Protein AF-A0A368DN63-F1 (afdb_monomer)

Solvent-accessible surface area (backbone atoms only — not comparable to full-atom values): 4683 Å² total; per-residue (Å²): 112,65,67,60,51,52,50,52,49,52,49,51,52,50,52,49,52,50,48,56,51,45,56,68,71,46,93,57,57,70,70,61,36,52,53,51,53,51,52,52,50,52,53,51,21,52,50,34,28,52,53,10,50,49,28,39,76,66,64,75,42,45,71,59,9,54,51,31,31,52,52,15,53,48,47,56,52,49,58,55,50,56,51,58,60,75,77,106

Mean predicted aligned error: 8.58 Å

Structure (mmCIF, N/CA/C/O backbone):
data_AF-A0A368DN63-F1
#
_entry.id   AF-A0A368DN63-F1
#
loop_
_atom_site.group_PDB
_atom_site.id
_atom_site.type_symbol
_atom_site.label_atom_id
_atom_site.label_alt_id
_atom_site.label_comp_id
_atom_site.label_asym_id
_atom_site.label_entity_id
_atom_site.label_seq_id
_atom_site.pdbx_PDB_ins_code
_atom_site.Cartn_x
_atom_site.Cartn_y
_atom_site.Cartn_z
_atom_site.occupancy
_atom_site.B_iso_or_equiv
_atom_site.auth_seq_id
_atom_site.auth_comp_id
_atom_site.auth_asym_id
_atom_site.auth_atom_id
_atom_site.pdbx_PDB_model_num
ATOM 1 N N . MET A 1 1 ? 21.704 -5.751 -9.994 1.00 57.06 1 MET A N 1
ATOM 2 C CA . MET A 1 1 ? 21.196 -4.715 -9.055 1.00 57.06 1 MET A CA 1
ATOM 3 C C . MET A 1 1 ? 19.680 -4.789 -8.919 1.00 57.06 1 MET A C 1
ATOM 5 O O . MET A 1 1 ? 19.199 -4.826 -7.794 1.00 57.06 1 MET A O 1
ATOM 9 N N . ILE A 1 2 ? 18.956 -4.896 -10.036 1.00 62.75 2 ILE A N 1
ATOM 10 C CA . ILE A 1 2 ? 17.491 -5.043 -10.109 1.00 62.75 2 ILE A CA 1
ATOM 11 C C . ILE A 1 2 ? 16.981 -6.258 -9.333 1.00 62.75 2 ILE A C 1
ATOM 13 O O . ILE A 1 2 ? 16.079 -6.120 -8.513 1.00 62.75 2 ILE A O 1
ATOM 17 N N . ASP A 1 3 ? 17.627 -7.416 -9.493 1.00 62.72 3 ASP A N 1
ATOM 18 C CA . ASP A 1 3 ? 17.238 -8.632 -8.764 1.00 62.72 3 ASP A CA 1
ATOM 19 C C . ASP A 1 3 ? 17.316 -8.441 -7.246 1.00 62.72 3 ASP A C 1
ATOM 21 O O . ASP A 1 3 ? 16.440 -8.881 -6.510 1.00 62.72 3 ASP A O 1
ATOM 25 N N . GLY A 1 4 ? 18.326 -7.707 -6.769 1.00 68.81 4 GLY A N 1
ATOM 26 C CA . GLY A 1 4 ? 18.472 -7.371 -5.353 1.00 68.81 4 GLY A CA 1
ATOM 27 C C . GLY A 1 4 ? 17.361 -6.446 -4.852 1.00 68.81 4 GLY A C 1
ATOM 28 O O . GLY A 1 4 ? 16.848 -6.651 -3.755 1.00 68.81 4 GLY A O 1
ATOM 29 N N . LEU A 1 5 ? 16.947 -5.469 -5.664 1.00 69.56 5 LEU A N 1
ATOM 30 C CA . LEU A 1 5 ?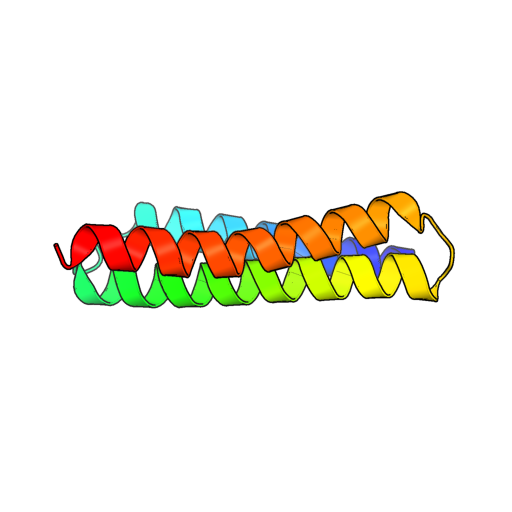 15.814 -4.590 -5.360 1.00 69.56 5 LEU A CA 1
ATOM 31 C C . LEU A 1 5 ? 14.491 -5.354 -5.352 1.00 69.56 5 LEU A C 1
ATOM 33 O O . LEU A 1 5 ? 13.709 -5.181 -4.423 1.00 69.56 5 LEU A O 1
ATOM 37 N N . LEU A 1 6 ? 14.264 -6.243 -6.319 1.00 68.94 6 LEU A N 1
ATOM 38 C CA . LEU A 1 6 ? 13.082 -7.102 -6.364 1.00 68.94 6 LEU A CA 1
ATOM 39 C C . LEU A 1 6 ? 13.020 -8.043 -5.160 1.00 68.94 6 LEU A C 1
ATOM 41 O O . LEU A 1 6 ? 11.971 -8.151 -4.528 1.00 68.94 6 LEU A O 1
ATOM 45 N N . ILE A 1 7 ? 14.140 -8.666 -4.787 1.00 75.06 7 ILE A N 1
ATOM 46 C CA . ILE A 1 7 ? 14.226 -9.517 -3.593 1.00 75.06 7 ILE A CA 1
ATOM 47 C C . ILE A 1 7 ? 13.941 -8.699 -2.333 1.00 75.06 7 ILE A C 1
ATOM 49 O O . ILE A 1 7 ? 13.150 -9.128 -1.490 1.00 75.06 7 ILE A O 1
ATOM 53 N N . LEU A 1 8 ? 14.530 -7.506 -2.205 1.00 71.75 8 LEU A N 1
ATOM 54 C CA . LEU A 1 8 ? 14.288 -6.616 -1.070 1.00 71.75 8 LEU A CA 1
ATOM 55 C C . LEU A 1 8 ? 12.808 -6.236 -0.988 1.00 71.75 8 LEU A C 1
ATOM 57 O O . LEU A 1 8 ? 12.203 -6.277 0.082 1.00 71.75 8 LEU A O 1
ATOM 61 N N . ALA A 1 9 ? 12.211 -5.935 -2.134 1.00 74.38 9 ALA A N 1
ATOM 62 C CA . ALA A 1 9 ? 10.821 -5.565 -2.253 1.00 74.38 9 ALA A CA 1
ATOM 63 C C . ALA A 1 9 ? 9.897 -6.736 -1.844 1.00 74.38 9 ALA A C 1
ATOM 65 O O . ALA A 1 9 ? 9.049 -6.588 -0.961 1.00 74.38 9 ALA A O 1
ATOM 66 N N . VAL A 1 10 ? 10.106 -7.932 -2.395 1.00 76.25 10 VAL A N 1
ATOM 67 C CA . VAL A 1 10 ? 9.357 -9.141 -2.012 1.00 76.25 10 VAL A CA 1
ATOM 68 C C . VAL A 1 10 ? 9.512 -9.436 -0.517 1.00 76.25 10 VAL A C 1
ATOM 70 O O . VAL A 1 10 ? 8.530 -9.756 0.154 1.00 76.25 10 VAL A O 1
ATOM 73 N N . THR A 1 11 ? 10.715 -9.256 0.033 1.00 74.69 11 THR A N 1
ATOM 74 C CA . THR A 1 11 ? 10.992 -9.451 1.464 1.00 74.69 11 THR A CA 1
ATOM 75 C C . THR A 1 11 ? 10.228 -8.446 2.326 1.00 74.69 11 THR A C 1
ATOM 77 O O . THR A 1 11 ? 9.617 -8.832 3.324 1.00 74.69 11 THR A O 1
ATOM 80 N N . PHE A 1 12 ? 10.183 -7.171 1.929 1.00 77.06 12 PHE A N 1
ATOM 81 C CA . PHE A 1 12 ? 9.366 -6.162 2.605 1.00 77.06 12 PHE A CA 1
ATOM 82 C C . PHE A 1 12 ? 7.882 -6.506 2.558 1.00 77.06 12 PHE A C 1
ATOM 84 O O . PHE A 1 12 ? 7.198 -6.384 3.573 1.00 77.06 12 PHE A O 1
ATOM 91 N N . LEU A 1 13 ? 7.390 -6.978 1.413 1.00 77.19 13 LEU A N 1
ATOM 92 C CA . LEU A 1 13 ? 5.994 -7.366 1.244 1.00 77.19 13 LEU A CA 1
ATOM 93 C C . LEU A 1 13 ? 5.643 -8.574 2.132 1.00 77.19 13 LEU A C 1
ATOM 95 O O . LEU A 1 13 ? 4.603 -8.567 2.796 1.00 77.19 13 LEU A O 1
ATOM 99 N N . ALA A 1 14 ? 6.543 -9.557 2.232 1.00 75.38 14 ALA A N 1
ATOM 100 C CA . ALA A 1 14 ? 6.410 -10.699 3.133 1.00 75.38 14 ALA A CA 1
ATOM 101 C C . ALA A 1 14 ? 6.423 -10.279 4.613 1.00 75.38 14 ALA A C 1
ATOM 103 O O . ALA A 1 14 ? 5.542 -10.687 5.370 1.00 75.38 14 ALA A O 1
ATOM 104 N N . LEU A 1 15 ? 7.358 -9.413 5.022 1.00 75.81 15 LEU A N 1
ATOM 105 C CA . LEU A 1 15 ? 7.412 -8.856 6.380 1.00 75.81 15 LEU A CA 1
ATOM 106 C C . LEU A 1 15 ? 6.138 -8.081 6.722 1.00 75.81 15 LEU A C 1
ATOM 108 O O . LEU A 1 15 ? 5.634 -8.173 7.842 1.00 75.81 15 LEU A O 1
ATOM 112 N N . LEU A 1 16 ? 5.582 -7.350 5.757 1.00 70.25 16 LEU A N 1
ATOM 113 C CA . LEU A 1 16 ? 4.342 -6.612 5.948 1.00 70.25 16 LEU A CA 1
ATOM 114 C C . LEU A 1 16 ? 3.130 -7.535 6.114 1.00 70.25 16 LEU A C 1
ATOM 116 O O . LEU A 1 16 ? 2.297 -7.302 6.994 1.00 70.25 16 LEU A O 1
ATOM 120 N N . ALA A 1 17 ? 3.042 -8.590 5.301 1.00 72.31 17 ALA A N 1
ATOM 121 C CA . ALA A 1 17 ? 2.007 -9.612 5.426 1.00 72.31 17 ALA A CA 1
ATOM 122 C C . ALA A 1 17 ? 2.110 -10.329 6.780 1.00 72.31 17 ALA A C 1
ATOM 124 O O . ALA A 1 17 ? 1.104 -10.496 7.476 1.00 72.31 17 ALA A O 1
ATOM 125 N N . LEU A 1 18 ? 3.333 -10.663 7.203 1.00 72.38 18 LEU A N 1
ATOM 126 C CA . LEU A 1 18 ? 3.605 -11.246 8.512 1.00 72.38 18 LEU A CA 1
ATOM 127 C C . LEU A 1 18 ? 3.176 -10.299 9.640 1.00 72.38 18 LEU A C 1
ATOM 129 O O . LEU A 1 18 ? 2.577 -10.741 10.618 1.00 72.38 18 LEU A O 1
ATOM 133 N N . ASN A 1 19 ? 3.415 -8.994 9.490 1.00 74.62 19 ASN A N 1
ATOM 134 C CA . ASN A 1 19 ? 2.998 -7.975 10.451 1.00 74.62 19 ASN A CA 1
ATOM 135 C C . ASN A 1 19 ? 1.464 -7.898 10.549 1.00 74.62 19 ASN A C 1
ATOM 137 O O . ASN A 1 19 ? 0.907 -7.953 11.644 1.00 74.62 19 ASN A O 1
ATOM 141 N N . TYR A 1 20 ? 0.759 -7.899 9.414 1.00 69.31 20 TYR A N 1
ATOM 142 C CA . TYR A 1 20 ? -0.706 -7.945 9.386 1.00 69.31 20 TYR A CA 1
ATOM 143 C C . TYR A 1 20 ? -1.277 -9.197 10.077 1.00 69.31 20 TYR A C 1
ATOM 145 O O . TYR A 1 20 ? -2.217 -9.098 10.875 1.00 69.31 20 TYR A O 1
ATOM 153 N N . VAL A 1 21 ? -0.695 -10.373 9.812 1.00 70.56 21 VAL A N 1
ATOM 154 C CA . VAL A 1 21 ? -1.081 -11.634 10.468 1.00 70.56 21 VAL A CA 1
ATOM 155 C C . VAL A 1 21 ? -0.758 -11.590 11.960 1.00 70.56 21 VAL A C 1
ATOM 157 O O . VAL A 1 21 ? -1.601 -11.964 12.774 1.00 70.56 21 VAL A O 1
ATOM 160 N N . SER A 1 22 ? 0.398 -11.047 12.336 1.00 70.62 22 SER A N 1
ATOM 161 C CA . SER A 1 22 ? 0.812 -10.887 13.733 1.00 70.62 22 SER A CA 1
ATOM 162 C C . SER A 1 22 ? -0.167 -9.994 14.494 1.00 70.62 22 SER A C 1
ATOM 164 O O . SER A 1 22 ? -0.661 -10.380 15.548 1.00 70.62 22 SER A O 1
ATOM 166 N N . ILE A 1 23 ? -0.572 -8.855 13.927 1.00 69.38 23 ILE A N 1
ATOM 167 C CA . ILE A 1 23 ? -1.587 -7.964 14.516 1.00 69.38 23 ILE A CA 1
ATOM 168 C C . ILE A 1 23 ? -2.926 -8.690 14.747 1.00 69.38 23 ILE A C 1
ATOM 170 O O . ILE A 1 23 ? -3.664 -8.353 15.677 1.00 69.38 23 ILE A O 1
ATOM 174 N N . ARG A 1 24 ? -3.269 -9.675 13.905 1.00 66.50 24 ARG A N 1
ATOM 175 C CA . ARG A 1 24 ? -4.471 -10.508 14.065 1.00 66.50 24 ARG A CA 1
ATOM 176 C C . ARG A 1 24 ? -4.285 -11.621 15.103 1.00 66.50 24 ARG A C 1
ATOM 178 O O . ARG A 1 24 ? -5.256 -11.939 15.784 1.00 66.50 24 ARG A O 1
ATOM 185 N N . ALA A 1 25 ? -3.086 -12.194 15.205 1.00 70.50 25 ALA A N 1
ATOM 186 C CA . ALA A 1 25 ? -2.745 -13.273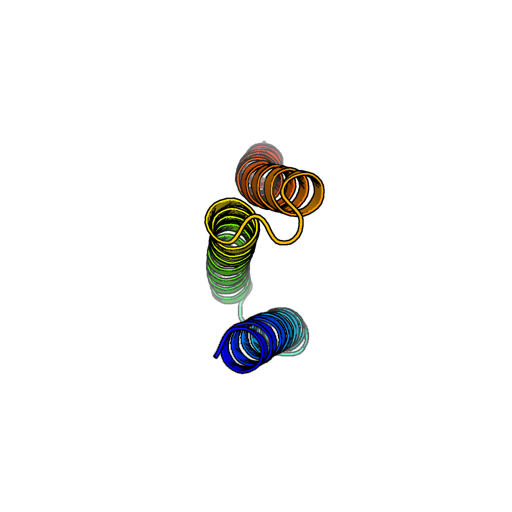 16.132 1.00 70.50 25 ALA A CA 1
ATOM 187 C C . ALA A 1 25 ? -2.542 -12.777 17.575 1.00 70.50 25 ALA A C 1
ATOM 189 O O . ALA A 1 25 ? -2.916 -13.460 18.527 1.00 70.50 25 ALA A O 1
ATOM 190 N N . PHE A 1 26 ? -2.005 -11.568 17.757 1.00 67.69 26 PHE A N 1
ATOM 191 C CA . PHE A 1 26 ? -1.850 -10.965 19.075 1.00 67.69 26 PHE A CA 1
ATOM 192 C C . PHE A 1 26 ? -3.197 -10.446 19.607 1.00 67.69 26 PHE A C 1
ATOM 194 O O . PHE A 1 26 ? -3.930 -9.731 18.919 1.00 67.69 26 PHE A O 1
ATOM 201 N N . LYS A 1 27 ? -3.509 -10.752 20.878 1.00 69.62 27 LYS A N 1
ATOM 202 C CA . LYS A 1 27 ? -4.680 -10.239 21.624 1.00 69.62 27 LYS A CA 1
ATOM 203 C C . LYS A 1 27 ? -4.524 -8.750 21.980 1.00 69.62 27 LYS A C 1
ATOM 205 O O . LYS A 1 27 ? -4.578 -8.362 23.143 1.00 69.62 27 LYS A O 1
ATOM 210 N N . LEU A 1 28 ? -4.282 -7.902 20.985 1.00 71.50 28 LEU A N 1
ATOM 211 C CA . LEU A 1 28 ? -4.130 -6.466 21.185 1.00 71.50 28 LEU A CA 1
ATOM 212 C C . LEU A 1 28 ? -5.489 -5.800 21.464 1.00 71.50 28 LEU A C 1
ATOM 214 O O . LEU A 1 28 ? -6.497 -6.184 20.859 1.00 71.50 28 LEU A O 1
ATOM 218 N N . PRO A 1 29 ? -5.524 -4.753 22.312 1.00 78.50 29 PRO A N 1
ATOM 219 C CA . PRO A 1 29 ? -6.709 -3.918 22.489 1.00 78.50 29 PRO A CA 1
ATOM 220 C C . PRO A 1 29 ? -7.218 -3.401 21.138 1.00 78.50 29 PRO A C 1
ATOM 222 O O . PRO A 1 29 ? -6.413 -2.994 20.293 1.00 78.50 29 PRO A O 1
ATOM 225 N N . LYS A 1 30 ? -8.546 -3.375 20.939 1.00 76.00 30 LYS A N 1
ATOM 226 C CA . LYS A 1 30 ? -9.186 -3.039 19.648 1.00 76.00 30 LYS A CA 1
ATOM 227 C C . LYS A 1 30 ? -8.624 -1.755 19.017 1.00 76.00 30 LYS A C 1
ATOM 229 O O . LYS A 1 30 ? -8.282 -1.762 17.840 1.00 76.00 30 LYS A O 1
ATOM 234 N N . GLN A 1 31 ? -8.424 -0.704 19.815 1.00 75.88 31 GLN A N 1
ATOM 235 C CA . GLN A 1 31 ? -7.864 0.577 19.359 1.00 75.88 31 GLN A CA 1
ATOM 236 C C . GLN A 1 31 ? -6.426 0.458 18.822 1.00 75.88 31 GLN A C 1
ATOM 238 O O . GLN A 1 31 ? -6.111 0.995 17.760 1.00 75.88 31 GLN A O 1
ATOM 243 N N . LYS A 1 32 ? -5.544 -0.276 19.519 1.00 72.31 32 LYS A N 1
ATOM 244 C CA . LYS A 1 32 ? -4.157 -0.493 19.063 1.00 72.31 32 LYS A CA 1
ATOM 245 C C . LYS A 1 32 ? -4.122 -1.349 17.799 1.00 72.31 32 LYS A C 1
ATOM 247 O O . LYS A 1 32 ? -3.365 -1.049 16.879 1.00 72.31 32 LYS A O 1
ATOM 252 N N . ARG A 1 33 ? -4.976 -2.373 17.732 1.00 76.19 33 ARG A N 1
ATOM 253 C CA . ARG A 1 33 ? -5.100 -3.259 16.570 1.00 76.19 33 ARG A CA 1
ATOM 254 C C . ARG A 1 33 ? -5.558 -2.507 15.318 1.00 76.19 33 ARG A C 1
ATOM 256 O O . ARG A 1 33 ? -4.973 -2.702 14.257 1.00 76.19 33 ARG A O 1
ATOM 263 N N . GLU A 1 34 ? -6.561 -1.637 15.427 1.00 74.88 34 GLU A N 1
ATOM 264 C CA . GLU A 1 34 ? -7.018 -0.825 14.290 1.00 74.88 34 GLU A CA 1
ATOM 265 C C . GLU A 1 34 ? -5.964 0.188 13.835 1.00 74.88 34 GLU A C 1
ATOM 267 O O . GLU A 1 34 ? -5.732 0.325 12.633 1.00 74.88 34 GLU A O 1
ATOM 272 N N . ARG A 1 35 ? -5.263 0.838 14.775 1.00 74.12 35 ARG A N 1
ATOM 273 C CA . ARG A 1 35 ? -4.176 1.768 14.443 1.00 74.12 35 ARG A CA 1
ATOM 274 C C . ARG A 1 35 ? -3.047 1.074 13.680 1.00 74.12 35 ARG A C 1
ATOM 276 O O . ARG A 1 35 ? -2.609 1.592 12.656 1.00 74.12 35 ARG A O 1
ATOM 283 N N . LEU A 1 36 ? -2.606 -0.095 14.147 1.00 73.88 36 LEU A N 1
ATOM 284 C CA . LEU A 1 36 ? -1.556 -0.863 13.475 1.00 73.88 36 LEU A CA 1
ATOM 285 C C . LEU A 1 36 ? -2.017 -1.366 12.107 1.00 73.88 36 LEU A C 1
ATOM 287 O O . LEU A 1 36 ? -1.300 -1.185 11.131 1.00 73.88 36 LEU A O 1
ATOM 291 N N . ARG A 1 37 ? -3.243 -1.893 12.003 1.00 74.69 37 ARG A N 1
ATOM 292 C CA . ARG A 1 37 ? -3.813 -2.336 10.723 1.00 74.69 37 ARG A CA 1
ATOM 293 C C . ARG A 1 37 ? -3.834 -1.213 9.685 1.00 74.69 37 ARG A C 1
ATOM 295 O O . ARG A 1 37 ? -3.498 -1.449 8.529 1.00 74.69 37 ARG A O 1
ATOM 302 N N . LYS A 1 38 ? -4.183 0.005 10.107 1.00 74.75 38 LYS A N 1
ATOM 303 C CA . LYS A 1 38 ? -4.180 1.195 9.253 1.00 74.75 38 LYS A CA 1
ATOM 304 C C . LYS A 1 38 ? -2.771 1.560 8.784 1.00 74.75 38 LYS A C 1
ATOM 306 O O . LYS A 1 38 ? -2.574 1.817 7.602 1.00 74.75 38 LYS A O 1
ATOM 311 N N . ILE A 1 39 ? -1.793 1.559 9.691 1.00 75.94 39 ILE A N 1
ATOM 312 C CA . ILE A 1 39 ? -0.390 1.832 9.346 1.00 75.94 39 ILE A CA 1
ATOM 313 C C . ILE A 1 39 ? 0.124 0.779 8.355 1.00 75.94 39 ILE A C 1
ATOM 315 O O . ILE A 1 39 ? 0.686 1.143 7.327 1.00 75.94 39 ILE A O 1
ATOM 319 N N . SER A 1 40 ? -0.137 -0.507 8.604 1.00 75.50 40 SER A N 1
ATOM 320 C CA . SER A 1 40 ? 0.252 -1.592 7.698 1.00 75.50 40 SER A CA 1
ATOM 321 C C . SER A 1 40 ? -0.382 -1.452 6.313 1.00 75.50 40 SER A C 1
ATOM 323 O O . SER A 1 40 ? 0.312 -1.633 5.321 1.00 75.50 40 SER A O 1
ATOM 325 N N . LEU A 1 41 ? -1.666 -1.087 6.223 1.00 75.25 41 LEU A N 1
ATOM 326 C CA . LEU A 1 41 ? -2.345 -0.855 4.941 1.00 75.25 41 LEU A CA 1
ATOM 327 C C . LEU A 1 41 ? -1.733 0.310 4.156 1.00 75.25 41 LEU A C 1
ATOM 329 O O . LEU A 1 41 ? -1.515 0.185 2.955 1.00 75.25 41 LEU A O 1
ATOM 333 N N . ILE A 1 42 ? -1.423 1.420 4.832 1.00 77.88 42 ILE A N 1
ATOM 334 C CA . ILE A 1 42 ? -0.782 2.585 4.204 1.00 77.88 42 ILE A CA 1
ATOM 335 C C . ILE A 1 42 ? 0.595 2.202 3.659 1.00 77.88 42 IL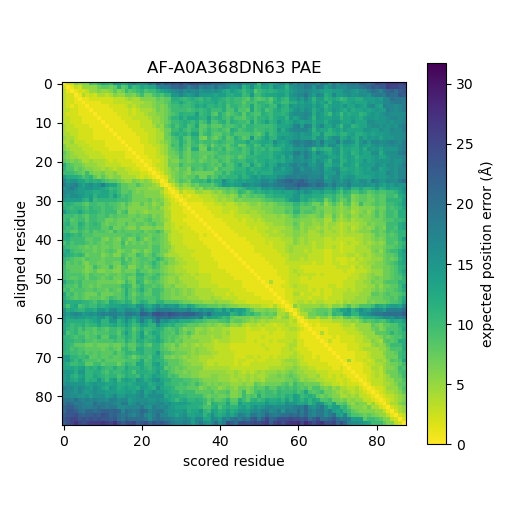E A C 1
ATOM 337 O O . ILE A 1 42 ? 0.903 2.511 2.511 1.00 77.88 42 ILE A O 1
ATOM 341 N N . ILE A 1 43 ? 1.399 1.495 4.459 1.00 79.00 43 ILE A N 1
ATOM 342 C CA . ILE A 1 43 ? 2.724 1.040 4.027 1.00 79.00 43 ILE A CA 1
ATOM 343 C C . ILE A 1 43 ? 2.597 0.072 2.843 1.00 79.00 43 ILE A C 1
ATOM 345 O O . ILE A 1 43 ? 3.360 0.192 1.891 1.00 79.00 43 ILE A O 1
ATOM 349 N N . TYR A 1 44 ? 1.609 -0.829 2.856 1.00 77.38 44 TYR A N 1
ATOM 350 C CA . TYR A 1 44 ? 1.368 -1.780 1.766 1.00 77.38 44 TYR A CA 1
ATOM 351 C C . TYR A 1 44 ? 1.039 -1.070 0.452 1.00 77.38 44 TYR A C 1
ATOM 353 O O . TYR A 1 44 ? 1.612 -1.372 -0.592 1.00 77.38 44 TYR A O 1
ATOM 361 N N . ALA A 1 45 ? 0.142 -0.089 0.519 1.00 80.62 45 ALA A N 1
ATOM 362 C CA . ALA A 1 45 ? -0.283 0.680 -0.637 1.00 80.62 45 ALA A CA 1
ATOM 363 C C . ALA A 1 45 ? 0.870 1.506 -1.231 1.00 80.62 45 ALA A C 1
ATOM 365 O O . ALA A 1 45 ? 1.097 1.459 -2.439 1.00 80.62 45 ALA A O 1
ATOM 366 N N . LEU A 1 46 ? 1.635 2.203 -0.380 1.00 82.38 46 LEU A N 1
ATOM 367 C CA . LEU A 1 46 ? 2.841 2.937 -0.785 1.00 82.38 46 LEU A CA 1
ATOM 368 C C . LEU A 1 46 ? 3.867 2.014 -1.436 1.00 82.38 46 LEU A C 1
ATOM 370 O O . LEU A 1 46 ? 4.392 2.327 -2.499 1.00 82.38 46 LEU A O 1
ATOM 374 N N . PHE A 1 47 ? 4.119 0.866 -0.815 1.00 83.06 47 PHE A N 1
ATOM 375 C CA . PHE A 1 47 ? 5.080 -0.105 -1.304 1.00 83.06 47 PHE A CA 1
ATOM 376 C C . PHE A 1 47 ? 4.729 -0.605 -2.714 1.00 83.06 47 PHE A C 1
ATOM 378 O O . PHE A 1 47 ? 5.585 -0.598 -3.595 1.00 83.06 47 PHE A O 1
ATOM 385 N N . ILE A 1 48 ? 3.467 -0.976 -2.957 1.00 83.19 48 ILE A N 1
ATOM 386 C CA . ILE A 1 48 ? 3.019 -1.423 -4.284 1.00 83.19 48 ILE A CA 1
ATOM 387 C C . ILE A 1 48 ? 3.138 -0.296 -5.321 1.00 83.19 48 ILE A C 1
ATOM 389 O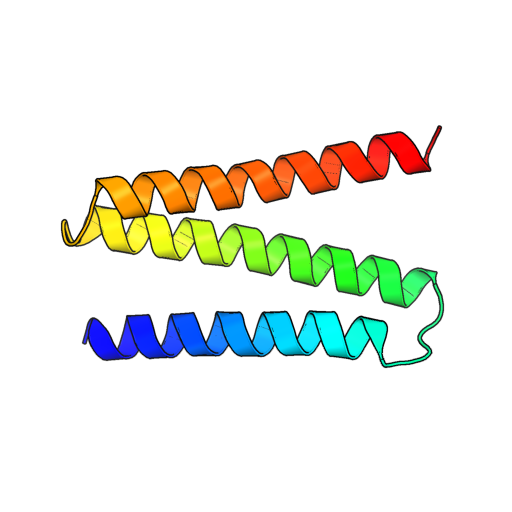 O . ILE A 1 48 ? 3.556 -0.555 -6.449 1.00 83.19 48 ILE A O 1
ATOM 393 N N . VAL A 1 49 ? 2.804 0.947 -4.959 1.00 84.50 49 VAL A N 1
ATOM 394 C CA . VAL A 1 49 ? 2.956 2.095 -5.869 1.00 84.50 49 VAL A CA 1
ATOM 395 C C . VAL A 1 49 ? 4.423 2.304 -6.247 1.00 84.50 49 VAL A C 1
ATOM 397 O O . VAL A 1 49 ? 4.721 2.468 -7.428 1.00 84.50 49 VAL A O 1
ATOM 400 N N . PHE A 1 50 ? 5.344 2.241 -5.282 1.00 83.75 50 PHE A N 1
ATOM 401 C CA . PHE A 1 50 ? 6.779 2.339 -5.562 1.00 83.75 50 PHE A CA 1
ATOM 402 C C . PHE A 1 50 ? 7.289 1.185 -6.426 1.00 83.75 50 PHE A C 1
ATOM 404 O O . PHE A 1 50 ? 8.068 1.425 -7.345 1.00 83.75 50 PHE A O 1
ATOM 411 N N . LEU A 1 51 ? 6.819 -0.042 -6.184 1.00 82.88 51 LEU A N 1
ATOM 412 C CA . LEU A 1 51 ? 7.155 -1.200 -7.013 1.00 82.88 51 LEU A CA 1
ATOM 413 C C . LEU A 1 51 ? 6.700 -0.997 -8.467 1.00 82.88 51 LEU A C 1
ATOM 415 O O . LEU A 1 51 ? 7.447 -1.272 -9.403 1.00 82.88 51 LEU A O 1
ATOM 419 N N . GLY A 1 52 ? 5.489 -0.465 -8.650 1.00 82.69 52 GLY A N 1
ATOM 420 C CA . GLY A 1 52 ? 4.946 -0.177 -9.970 1.00 82.69 52 GLY A CA 1
ATOM 421 C C . GLY A 1 52 ? 5.695 0.938 -10.693 1.00 82.69 52 GLY A C 1
ATOM 422 O O . GLY A 1 52 ? 6.012 0.787 -11.870 1.00 82.69 52 GLY A O 1
ATOM 423 N N . LEU A 1 53 ? 6.054 2.013 -9.983 1.00 83.12 53 LEU A N 1
ATOM 424 C CA . LEU A 1 53 ? 6.902 3.083 -10.518 1.00 83.12 53 LEU A CA 1
ATOM 425 C C . LEU A 1 53 ? 8.269 2.550 -10.954 1.00 83.12 53 LEU A C 1
ATOM 427 O O . LEU A 1 53 ? 8.731 2.891 -12.037 1.00 83.12 53 LEU A O 1
ATOM 431 N N . PHE A 1 54 ? 8.885 1.681 -10.153 1.00 81.69 54 PHE A N 1
ATOM 432 C CA . PHE A 1 54 ? 10.167 1.065 -10.489 1.00 81.69 54 PHE A CA 1
ATOM 433 C C . PHE A 1 54 ? 10.072 0.219 -11.770 1.00 81.69 54 PHE A C 1
ATOM 435 O O . PHE A 1 54 ? 10.878 0.386 -12.680 1.00 81.69 54 PHE A O 1
ATOM 442 N N . ASN A 1 55 ? 9.023 -0.604 -11.896 1.00 80.94 55 ASN A N 1
ATOM 443 C CA . ASN A 1 55 ? 8.767 -1.403 -13.102 1.00 80.94 55 ASN A CA 1
ATOM 444 C C . ASN A 1 55 ? 8.503 -0.562 -14.365 1.00 80.94 55 ASN A C 1
ATOM 446 O O . ASN A 1 55 ? 8.755 -1.041 -15.470 1.00 80.94 55 ASN A O 1
ATOM 450 N N . ILE A 1 56 ? 7.980 0.662 -14.215 1.00 83.06 56 ILE A N 1
ATOM 451 C CA . ILE A 1 56 ? 7.789 1.605 -15.328 1.00 83.06 56 ILE A CA 1
ATOM 452 C C . ILE A 1 56 ? 9.109 2.283 -15.702 1.00 83.06 56 ILE A C 1
ATOM 454 O O . ILE A 1 56 ? 9.422 2.356 -16.885 1.00 83.06 56 ILE A O 1
ATOM 458 N N . ILE A 1 57 ? 9.868 2.774 -14.716 1.00 81.44 57 ILE A N 1
ATOM 459 C CA . ILE A 1 57 ? 11.133 3.497 -14.939 1.00 81.44 57 ILE A CA 1
ATOM 460 C C . ILE A 1 57 ? 12.165 2.605 -15.629 1.00 81.44 57 ILE A C 1
ATOM 462 O O . ILE A 1 57 ? 12.905 3.078 -16.482 1.00 81.44 57 ILE A O 1
ATOM 466 N N . GLU A 1 58 ? 12.206 1.321 -15.279 1.00 79.38 58 GLU A N 1
ATOM 467 C CA . GLU A 1 58 ? 13.146 0.380 -15.888 1.00 79.38 58 GLU A CA 1
ATOM 468 C C . GLU A 1 58 ? 12.649 -0.246 -17.200 1.00 79.38 58 GLU A C 1
ATOM 470 O O . GLU A 1 58 ? 13.307 -1.142 -17.718 1.00 79.38 58 GLU 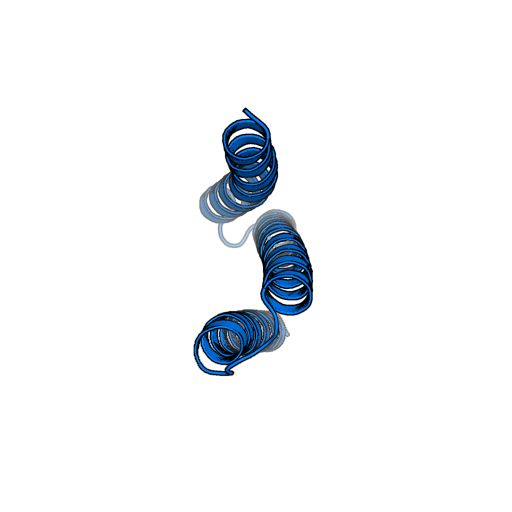A O 1
ATOM 475 N N . GLU A 1 59 ? 11.483 0.169 -17.718 1.00 75.31 59 GLU A N 1
ATOM 476 C CA . GLU A 1 59 ? 10.843 -0.381 -18.933 1.00 75.31 59 GLU A CA 1
ATOM 477 C C . GLU A 1 59 ? 10.699 -1.917 -18.948 1.00 75.3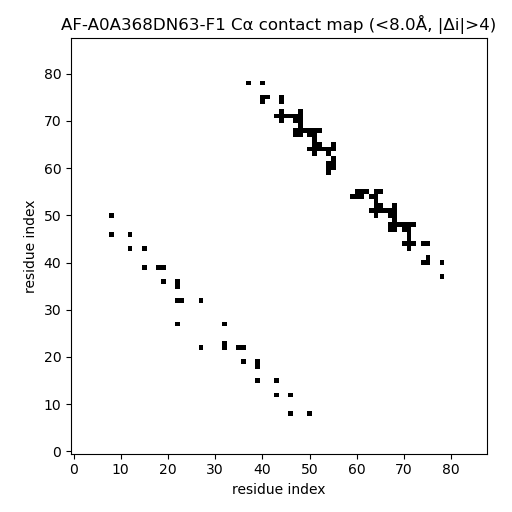1 59 GLU A C 1
ATOM 479 O O . GLU A 1 59 ? 10.438 -2.533 -19.978 1.00 75.31 59 GLU A O 1
ATOM 484 N N . ASN A 1 60 ? 10.818 -2.552 -17.782 1.00 66.75 60 ASN A N 1
ATOM 485 C CA . ASN A 1 60 ? 10.946 -3.999 -17.664 1.00 66.75 60 ASN A CA 1
ATOM 486 C C . ASN A 1 60 ? 9.602 -4.695 -17.936 1.00 66.75 60 ASN A C 1
ATOM 488 O O . ASN A 1 60 ? 9.534 -5.720 -18.607 1.00 66.75 60 ASN A O 1
ATOM 492 N N . ASN A 1 61 ? 8.512 -4.127 -17.405 1.00 77.00 61 ASN A N 1
ATOM 493 C CA . ASN A 1 61 ? 7.139 -4.576 -17.647 1.00 77.00 61 ASN A CA 1
ATOM 494 C C . ASN A 1 61 ? 6.146 -3.443 -17.344 1.00 77.00 61 ASN A C 1
ATOM 496 O O . ASN A 1 61 ? 5.432 -3.449 -16.336 1.00 77.00 61 ASN A O 1
ATOM 500 N N . THR A 1 62 ? 6.083 -2.459 -18.239 1.00 81.06 62 THR A N 1
ATOM 501 C CA . THR A 1 62 ? 5.321 -1.211 -18.062 1.00 81.06 62 THR A CA 1
ATOM 502 C C . THR A 1 62 ? 3.836 -1.451 -17.765 1.00 81.06 62 THR A C 1
ATOM 504 O O . THR A 1 62 ? 3.267 -0.797 -16.893 1.00 81.06 62 THR A O 1
ATOM 507 N N . ILE A 1 63 ? 3.209 -2.438 -18.419 1.00 85.12 63 ILE A N 1
ATOM 508 C CA . ILE A 1 63 ? 1.803 -2.820 -18.176 1.00 85.12 63 ILE A CA 1
ATOM 509 C C . ILE A 1 63 ? 1.612 -3.305 -16.732 1.00 85.12 63 ILE A C 1
ATOM 511 O O . ILE A 1 63 ? 0.662 -2.911 -16.052 1.00 85.12 63 ILE A O 1
ATOM 515 N N . PHE A 1 64 ? 2.534 -4.137 -16.248 1.00 79.12 64 PHE A N 1
ATOM 516 C CA . PHE A 1 64 ? 2.485 -4.675 -14.892 1.00 79.12 64 PHE A CA 1
ATOM 517 C C . PHE A 1 64 ? 2.734 -3.576 -13.850 1.00 79.12 64 PHE A C 1
ATOM 519 O O . PHE A 1 64 ? 2.062 -3.543 -12.818 1.00 79.12 64 PHE A O 1
ATOM 526 N N . GLY A 1 65 ? 3.625 -2.625 -14.151 1.00 83.81 65 GLY A N 1
ATOM 527 C CA . GLY A 1 65 ? 3.880 -1.459 -13.307 1.00 83.81 65 GLY A CA 1
ATOM 528 C C . GLY A 1 65 ? 2.660 -0.544 -13.147 1.00 83.81 65 GLY A C 1
ATOM 529 O O . GLY A 1 65 ? 2.303 -0.183 -12.023 1.00 83.81 65 GLY A O 1
ATOM 530 N N . TRP A 1 66 ? 1.937 -0.252 -14.236 1.00 86.69 66 TRP A N 1
ATOM 531 C CA . TRP A 1 66 ? 0.672 0.495 -14.170 1.00 86.69 66 TRP A CA 1
ATOM 532 C C . TRP A 1 66 ? -0.407 -0.244 -13.370 1.00 86.69 66 TRP A C 1
ATOM 534 O O . TRP A 1 66 ? -1.117 0.373 -12.572 1.00 86.69 66 TRP A O 1
ATOM 544 N N . GLY A 1 67 ? -0.497 -1.570 -13.530 1.00 87.94 67 GLY A N 1
ATOM 545 C CA . GLY A 1 67 ? -1.400 -2.412 -12.744 1.00 87.94 67 GLY A CA 1
ATOM 546 C C . GLY A 1 67 ? -1.102 -2.348 -11.244 1.00 87.94 67 GLY A C 1
ATOM 547 O O . GLY A 1 67 ? -2.015 -2.179 -10.436 1.00 87.94 67 GLY A O 1
ATOM 548 N N . GLN A 1 68 ? 0.176 -2.403 -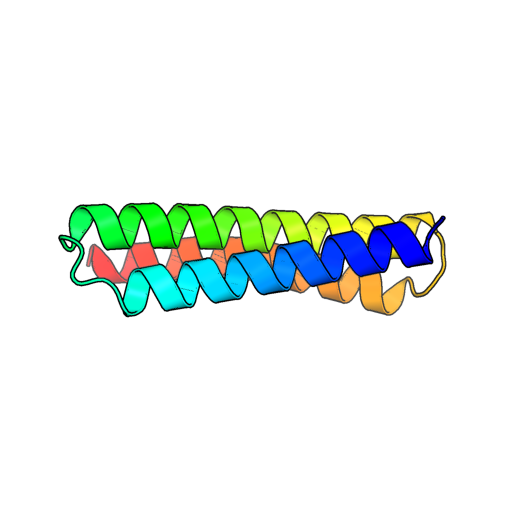10.865 1.00 84.50 68 GLN A N 1
ATOM 549 C CA . GLN A 1 68 ? 0.604 -2.252 -9.473 1.00 84.50 68 GLN A CA 1
ATOM 550 C C . GLN A 1 68 ? 0.214 -0.878 -8.916 1.00 84.50 68 GLN A C 1
ATOM 552 O O . GLN A 1 68 ? -0.434 -0.810 -7.872 1.00 84.50 68 GLN A O 1
ATOM 557 N N . ILE A 1 69 ? 0.496 0.214 -9.631 1.00 86.75 69 ILE A N 1
ATOM 558 C CA . ILE A 1 69 ? 0.111 1.566 -9.190 1.00 86.75 69 ILE A CA 1
ATOM 559 C C . ILE A 1 69 ? -1.404 1.665 -8.964 1.00 86.75 69 ILE A C 1
ATOM 561 O O . ILE A 1 69 ? -1.833 2.145 -7.912 1.00 86.75 69 ILE A O 1
ATOM 565 N N . LEU A 1 70 ? -2.218 1.157 -9.897 1.00 89.12 70 LEU A N 1
ATOM 566 C CA . LEU A 1 70 ? -3.678 1.136 -9.759 1.00 89.12 70 LEU A CA 1
ATOM 567 C C . LEU A 1 70 ? -4.133 0.362 -8.516 1.00 89.12 70 LEU A C 1
ATOM 569 O O . LEU A 1 70 ? -4.992 0.847 -7.778 1.00 89.12 70 LEU A O 1
ATOM 573 N N . ILE A 1 71 ? -3.537 -0.802 -8.245 1.00 85.69 71 ILE A N 1
ATOM 574 C CA . ILE A 1 71 ? -3.845 -1.609 -7.057 1.00 85.69 71 ILE A CA 1
ATOM 575 C C . ILE A 1 71 ? -3.473 -0.856 -5.774 1.00 85.69 71 ILE A C 1
ATOM 577 O O . ILE A 1 71 ? -4.280 -0.796 -4.844 1.00 85.69 71 ILE A O 1
ATOM 581 N N . GLY A 1 72 ? -2.288 -0.243 -5.715 1.00 83.75 72 GLY A N 1
ATOM 582 C CA . GLY A 1 72 ? -1.859 0.526 -4.545 1.00 83.75 72 GLY A CA 1
ATOM 583 C C . GLY A 1 72 ? -2.778 1.722 -4.265 1.00 83.75 72 GLY A C 1
ATOM 584 O O . GLY A 1 72 ? -3.187 1.940 -3.123 1.00 83.75 72 GLY A O 1
ATOM 585 N N . VAL A 1 73 ? -3.202 2.447 -5.305 1.00 85.31 73 VAL A N 1
ATOM 586 C CA . VAL A 1 73 ? -4.170 3.552 -5.175 1.00 85.31 73 VAL A CA 1
ATOM 587 C C . VAL A 1 73 ? -5.557 3.044 -4.763 1.00 85.31 73 VAL A C 1
ATOM 589 O O . VAL A 1 73 ? -6.193 3.629 -3.881 1.00 85.31 73 VAL A O 1
ATOM 592 N N . ALA A 1 74 ? -6.022 1.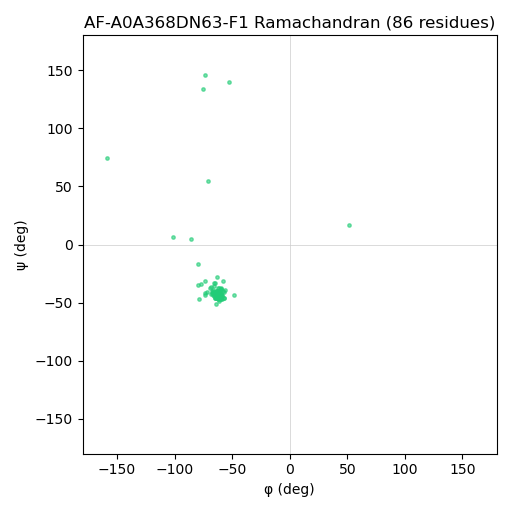930 -5.334 1.00 83.94 74 ALA A N 1
ATOM 593 C CA . ALA A 1 74 ? -7.294 1.314 -4.961 1.00 83.94 74 ALA A CA 1
ATOM 594 C C . ALA A 1 74 ? -7.318 0.908 -3.479 1.00 83.94 74 ALA A C 1
ATOM 596 O O . ALA A 1 74 ? -8.330 1.105 -2.805 1.00 83.94 74 ALA A O 1
ATOM 597 N N . PHE A 1 75 ? -6.195 0.430 -2.936 1.00 78.88 75 PHE A N 1
ATOM 598 C CA . PHE A 1 75 ? -6.058 0.125 -1.510 1.00 78.88 75 PHE A CA 1
ATOM 599 C C . PHE A 1 75 ? -6.235 1.361 -0.613 1.00 78.88 75 PHE A C 1
ATOM 601 O O . PHE A 1 75 ? -6.929 1.282 0.405 1.00 78.88 75 PHE A O 1
ATOM 608 N N . PHE A 1 76 ? -5.682 2.517 -1.001 1.00 75.50 76 PHE A N 1
ATOM 609 C CA . PHE A 1 76 ? -5.907 3.780 -0.282 1.00 75.50 76 PHE A CA 1
ATOM 610 C C . PHE A 1 76 ? -7.387 4.187 -0.267 1.00 75.50 76 PHE A C 1
ATOM 612 O O . PHE A 1 76 ? -7.902 4.657 0.754 1.00 75.50 76 PHE A O 1
ATOM 619 N N . LEU A 1 77 ? -8.082 3.998 -1.391 1.00 77.75 77 LEU A N 1
ATOM 620 C CA . LEU A 1 77 ? -9.504 4.319 -1.518 1.00 77.75 77 LEU A CA 1
ATOM 621 C C . LEU A 1 77 ? -10.387 3.337 -0.738 1.00 77.75 77 LEU A C 1
ATOM 623 O O . LEU A 1 77 ? -11.312 3.773 -0.049 1.00 77.75 77 LEU A O 1
ATOM 627 N N . ALA A 1 78 ? -10.074 2.041 -0.779 1.00 73.62 78 ALA A N 1
ATOM 628 C CA . ALA A 1 78 ? -10.793 1.005 -0.043 1.00 73.62 78 ALA A CA 1
ATOM 629 C C . ALA A 1 78 ? -10.713 1.223 1.478 1.00 73.62 78 ALA A C 1
ATOM 631 O O . ALA A 1 78 ? -11.738 1.169 2.157 1.00 73.62 78 ALA A O 1
ATOM 632 N N . ASP A 1 79 ? -9.538 1.575 2.015 1.00 70.06 79 ASP A N 1
ATOM 633 C CA . ASP A 1 79 ? -9.383 1.907 3.441 1.00 70.06 79 ASP A CA 1
ATOM 634 C C . ASP A 1 79 ? -10.166 3.175 3.840 1.00 70.06 79 ASP A C 1
ATOM 636 O O . ASP A 1 79 ? -10.684 3.286 4.955 1.00 70.06 79 ASP A O 1
ATOM 640 N N . LYS A 1 80 ? -10.294 4.152 2.933 1.00 67.88 80 LYS A N 1
ATOM 641 C CA . LYS A 1 80 ? -11.142 5.335 3.157 1.00 67.88 80 LYS A CA 1
ATOM 642 C C . LYS A 1 80 ? -12.631 4.966 3.164 1.00 67.88 80 LYS A C 1
ATOM 644 O O . LYS A 1 80 ? -13.384 5.521 3.965 1.00 67.88 80 LYS A O 1
ATOM 649 N N . TYR A 1 81 ? -13.044 4.034 2.307 1.00 66.56 81 TYR A N 1
ATOM 650 C CA . TYR A 1 81 ? -14.434 3.597 2.181 1.00 66.56 81 TYR A CA 1
ATOM 651 C C . TYR A 1 81 ? -14.886 2.720 3.360 1.00 66.56 81 TYR A C 1
ATOM 653 O O . TYR A 1 81 ? -15.954 2.962 3.925 1.00 66.56 81 TYR A O 1
ATOM 661 N N . ASP A 1 82 ? -14.051 1.775 3.805 1.00 66.19 82 ASP A N 1
ATOM 662 C CA . ASP A 1 82 ? -14.338 0.902 4.958 1.00 66.19 82 ASP A CA 1
ATOM 663 C C . ASP A 1 82 ? -14.518 1.716 6.255 1.00 66.19 82 ASP A C 1
ATOM 665 O O . ASP A 1 82 ? -15.430 1.481 7.051 1.00 66.19 82 ASP A O 1
ATOM 669 N N . ARG A 1 83 ? -13.720 2.779 6.424 1.00 60.66 83 ARG A N 1
ATOM 670 C CA . ARG A 1 83 ? -13.862 3.718 7.548 1.00 60.66 83 ARG A CA 1
ATOM 671 C C . ARG A 1 83 ? -15.162 4.515 7.516 1.00 60.66 83 ARG A C 1
ATOM 673 O O . ARG A 1 83 ? -15.734 4.768 8.571 1.00 60.66 83 ARG A O 1
ATOM 680 N N . LYS A 1 84 ? -15.643 4.895 6.328 1.00 57.81 84 LYS A N 1
ATOM 681 C CA . LYS A 1 84 ? -16.915 5.618 6.186 1.00 57.81 84 LYS A CA 1
ATOM 682 C C . LYS A 1 84 ? -18.102 4.741 6.599 1.00 57.81 84 LYS A C 1
ATOM 684 O O . LYS A 1 84 ? -19.050 5.258 7.172 1.00 57.81 84 LYS A O 1
ATOM 689 N N . ARG A 1 85 ? -18.019 3.425 6.366 1.00 55.25 85 ARG A N 1
ATOM 690 C CA . ARG A 1 85 ? -19.042 2.444 6.768 1.00 55.25 85 ARG A CA 1
ATOM 691 C C . ARG A 1 85 ? -19.074 2.140 8.265 1.00 55.25 85 ARG A C 1
ATOM 693 O O . ARG A 1 85 ? -20.134 1.812 8.763 1.00 55.25 85 ARG A O 1
ATOM 700 N N . LYS A 1 86 ? -17.937 2.202 8.963 1.00 53.31 86 LYS A N 1
ATOM 701 C CA . LYS A 1 86 ? -17.861 1.934 10.414 1.00 53.31 86 LYS A CA 1
ATOM 702 C C . LYS A 1 86 ? -18.313 3.099 11.303 1.00 53.31 86 LYS A C 1
ATOM 704 O O . LYS A 1 86 ? -18.524 2.885 12.490 1.00 53.31 86 LYS A O 1
ATOM 709 N N . ASN A 1 87 ? -18.398 4.306 10.744 1.00 48.00 87 ASN A N 1
ATOM 710 C CA . ASN A 1 87 ? -18.837 5.523 11.437 1.00 48.00 87 ASN A CA 1
ATOM 711 C C . ASN A 1 87 ? -20.303 5.901 11.122 1.00 48.00 87 ASN A C 1
ATOM 713 O O . ASN A 1 87 ? -20.737 6.985 11.508 1.00 48.00 87 ASN A O 1
ATOM 717 N N . LEU A 1 88 ? -21.020 5.040 10.394 1.00 44.12 88 LEU A N 1
ATOM 718 C CA . LEU A 1 88 ? -22.469 5.064 10.170 1.00 44.12 88 LEU A CA 1
ATOM 719 C C . LEU A 1 88 ? -23.099 3.949 11.008 1.00 44.12 88 LEU A C 1
ATOM 721 O O . LEU A 1 88 ? -24.227 4.166 11.491 1.00 44.12 88 LEU A O 1
#

Nearest PDB structures (foldseek):
  5tqb-assembly1_B  TM=6.082E-01  e=7.393E+00  Thermochaetoides thermophila DSM 1495
  5fmn-assembly1_B  TM=3.894E-01  e=3.263E+00  Synechocystis sp. PCC 6803
  6zkb-assembly1_K  TM=4.470E-01  e=4.469E+00  Ovis aries

Secondary structure (DSSP, 8-state):
-HHHHHHHHHHHHHHHHHHHHHHHHS---HHHHHHHHHHHHHHHHHHHHHHHHHHHHT-S-HHHHHHHHHHHHHHHHHHHHHHHHHT-

Sequence (88 aa):
MIDGLLILAVTFLALLALNYVSIRAFKLPKQKRERLRKISLIIYALFIVFLGLFNIIEENNTIFGWGQILIGVAFFLADKYDRKRKNL

Foldseek 3Di:
DVVVVVVVLVVVLVVLVVQLVVLVVDPDDPVVSVVSNVVSLLVNLVSLLVVLVVCCVVVVDNVVSVVSNVVSVVSVVVVVVVVVVVVD

pLDDT: mean 74.6, std 8.66, range [44.12, 89.12]

Radius of gyr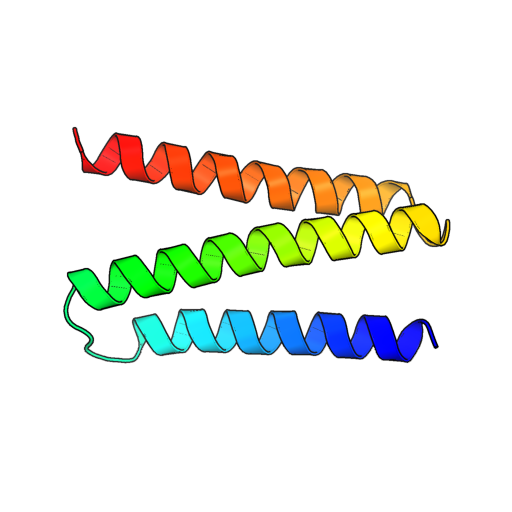ation: 15.05 Å; Cα contacts (8 Å, |Δi|>4): 62; chains: 1; bounding box: 44×19×41 Å